Protein AF-E9CLD5-F1 (afdb_monomer_lite)

Foldseek 3Di:
DLVVVVVVPDDSVNVVCCCPDPVVVVVVVVVVVLCVLLVPDDPDWDDAPSPDIDDLVPFDVVDPVRSVVVSVVVNVVSNPPD

Sequence (82 aa):
IRSVFVKAGVSAADYDAALNSFVVKSLVVQQEKAAEDLQLRGVPAVFVNGKYMVKNDGLDTSSMDAYVKQFADVVKFLSQQK

Radius of gyration: 17.7 Å; chains: 1; bounding box: 42×23×42 Å

InterPro domains:
  IPR001853 DSBA-like thioredoxin domain [PF01323] (1-61)
  IPR036249 Thioredoxin-like superfamily [SSF52833] (2-76)
  IPR050824 Bacterial Thiol:disulfide Interchange Protein DsbA [PTHR35891] (1-81)

Secondary structure (DSSP, 8-state):
-HHHHHHTT--HHHHHHHHHSHHHHHHHHHHHHHHHHTT--SSS--EETTTEE--GGGS--S-HHHHHHHHHHHHHHHHT--

pLDDT: mean 96.97, std 2.72, range [76.62, 98.56]

Organism: NCBI:txid914128

Structure (mmCIF, N/CA/C/O backbone):
data_AF-E9CLD5-F1
#
_entry.id   AF-E9CLD5-F1
#
loop_
_atom_site.group_PDB
_atom_site.id
_atom_site.type_symbol
_atom_site.label_atom_id
_atom_site.label_alt_id
_atom_site.label_comp_id
_atom_site.label_asym_id
_atom_site.label_entity_id
_atom_site.label_seq_id
_atom_site.pdbx_PDB_ins_code
_atom_site.Cartn_x
_atom_site.Cartn_y
_atom_site.Cartn_z
_atom_site.occupancy
_atom_site.B_iso_or_equiv
_atom_site.auth_seq_id
_atom_site.auth_comp_id
_atom_site.auth_asym_id
_atom_site.auth_atom_id
_atom_site.pdbx_PDB_model_num
ATOM 1 N N . ILE A 1 1 ? -3.669 -8.537 15.784 1.00 93.31 1 ILE A N 1
ATOM 2 C CA . ILE A 1 1 ? -3.400 -7.226 15.143 1.00 93.31 1 ILE A CA 1
ATOM 3 C C . ILE A 1 1 ? -3.918 -6.036 15.967 1.00 93.31 1 ILE A C 1
ATOM 5 O O . ILE A 1 1 ? -3.144 -5.117 16.178 1.00 93.31 1 ILE A O 1
ATOM 9 N N . ARG A 1 2 ? -5.135 -6.072 16.539 1.00 96.94 2 ARG A N 1
ATOM 10 C CA . ARG A 1 2 ? -5.654 -5.051 17.482 1.00 96.94 2 ARG A CA 1
ATOM 11 C C . ARG A 1 2 ? -4.646 -4.576 18.540 1.00 96.94 2 ARG A C 1
ATOM 13 O O . ARG A 1 2 ? -4.464 -3.383 18.734 1.00 96.94 2 ARG A O 1
ATOM 20 N N . SER A 1 3 ? -3.945 -5.506 19.191 1.00 97.88 3 SER A N 1
ATOM 21 C CA . SER A 1 3 ? -2.923 -5.192 20.201 1.00 97.88 3 SER A CA 1
ATOM 22 C C . SER A 1 3 ? -1.738 -4.381 19.664 1.00 97.88 3 SER A C 1
ATOM 24 O O . SER A 1 3 ? -1.140 -3.627 20.423 1.00 97.88 3 SER A O 1
ATOM 26 N N . VAL A 1 4 ? -1.403 -4.506 18.377 1.00 98.38 4 VAL A N 1
ATOM 27 C CA . VAL A 1 4 ? -0.353 -3.708 17.722 1.00 98.38 4 VAL A CA 1
ATOM 28 C C . VAL A 1 4 ? -0.798 -2.250 17.612 1.00 98.38 4 VAL A C 1
ATOM 30 O O . VAL A 1 4 ? -0.038 -1.362 17.975 1.00 98.38 4 VAL A O 1
ATOM 33 N N . PHE A 1 5 ? -2.049 -2.009 17.210 1.00 98.31 5 PHE A N 1
ATOM 34 C CA . PHE A 1 5 ? -2.629 -0.663 17.131 1.00 98.31 5 PHE A CA 1
ATOM 35 C C . PHE A 1 5 ? -2.733 -0.002 18.509 1.00 98.31 5 PHE A C 1
ATOM 37 O O . PHE A 1 5 ? -2.373 1.162 18.657 1.00 98.31 5 PHE A O 1
ATOM 44 N N . VAL A 1 6 ? -3.137 -0.762 19.533 1.00 98.31 6 VAL A N 1
ATOM 45 C CA . VAL A 1 6 ? -3.189 -0.255 20.914 1.00 98.31 6 VAL A CA 1
ATOM 46 C C . VAL A 1 6 ? -1.801 0.106 21.436 1.00 98.31 6 VAL A C 1
ATOM 48 O O . VAL A 1 6 ? -1.619 1.177 22.007 1.00 98.31 6 VAL A O 1
ATOM 51 N N . LYS A 1 7 ? -0.793 -0.738 21.185 1.00 98.44 7 LYS A N 1
ATOM 52 C CA . LYS A 1 7 ? 0.605 -0.419 21.521 1.00 98.44 7 LYS A CA 1
ATOM 53 C C . LYS A 1 7 ? 1.129 0.813 20.776 1.00 98.44 7 LYS A C 1
ATOM 55 O O . LYS A 1 7 ? 2.007 1.488 21.297 1.00 98.44 7 LYS A O 1
ATOM 60 N N . ALA A 1 8 ? 0.593 1.105 19.592 1.00 98.06 8 ALA A N 1
ATOM 61 C CA . ALA A 1 8 ? 0.917 2.291 18.803 1.00 98.06 8 ALA A CA 1
ATOM 62 C C . ALA A 1 8 ? 0.108 3.547 19.199 1.00 98.06 8 ALA A C 1
ATOM 64 O O . ALA A 1 8 ? 0.288 4.593 18.582 1.00 98.06 8 ALA A O 1
ATOM 65 N N . GLY A 1 9 ? -0.764 3.467 20.215 1.00 98.06 9 GLY A N 1
ATOM 66 C CA . GLY A 1 9 ? -1.490 4.615 20.774 1.00 98.06 9 GLY A CA 1
ATOM 67 C C . GLY A 1 9 ? -2.951 4.767 20.336 1.00 98.06 9 GLY A C 1
ATOM 68 O O . GLY A 1 9 ? -3.609 5.707 20.772 1.00 98.06 9 GLY A O 1
ATOM 69 N N . VAL A 1 10 ? -3.495 3.859 19.518 1.00 98.31 10 VAL A N 1
ATOM 70 C CA . VAL A 1 10 ? -4.929 3.864 19.167 1.00 98.31 10 VAL A CA 1
ATOM 71 C C . VAL A 1 10 ? -5.739 3.271 20.318 1.00 98.31 10 VAL A C 1
ATOM 73 O O . VAL A 1 10 ? -5.405 2.197 20.821 1.00 98.31 10 VAL A O 1
ATOM 76 N N . SER A 1 11 ? -6.824 3.924 20.740 1.00 98.50 11 SER A N 1
ATOM 77 C CA . SER A 1 11 ? -7.650 3.355 21.803 1.00 98.50 11 SER A CA 1
ATOM 78 C C . SER A 1 11 ? -8.310 2.046 21.349 1.00 98.50 11 SER A C 1
ATOM 80 O O . SER A 1 11 ? -8.635 1.837 20.178 1.00 98.50 11 SER A O 1
ATOM 82 N N . ALA A 1 12 ? -8.520 1.142 22.303 1.00 98.31 12 ALA A N 1
ATOM 83 C CA . ALA A 1 12 ? -9.236 -0.110 22.083 1.00 98.31 12 ALA A CA 1
ATOM 84 C C . ALA A 1 12 ? -10.619 0.116 21.436 1.00 98.31 12 ALA A C 1
ATOM 86 O O . ALA A 1 12 ? -10.980 -0.595 20.501 1.00 98.31 12 ALA A O 1
ATOM 87 N N . ALA A 1 13 ? -11.354 1.123 21.917 1.00 98.44 13 ALA A N 1
ATOM 88 C CA . ALA A 1 13 ? -12.685 1.464 21.432 1.00 98.44 13 ALA A CA 1
ATOM 89 C C . ALA A 1 13 ? -12.656 2.028 20.004 1.00 98.44 13 ALA A C 1
ATOM 91 O O . ALA A 1 13 ? -13.460 1.606 19.176 1.00 98.44 13 ALA A O 1
ATOM 92 N N . ASP A 1 14 ? -11.705 2.913 19.690 1.00 98.38 14 ASP A N 1
ATOM 93 C CA . ASP A 1 14 ? -11.587 3.496 18.347 1.00 98.38 14 ASP A CA 1
ATOM 94 C C . ASP A 1 14 ? -11.211 2.441 17.311 1.00 98.38 14 ASP A C 1
ATOM 96 O O . ASP A 1 14 ? -11.760 2.430 16.210 1.00 98.38 14 ASP A O 1
ATOM 100 N N . TYR A 1 15 ? -10.315 1.515 17.669 1.00 98.50 15 TYR A N 1
ATOM 101 C CA . TYR A 1 15 ? -9.975 0.393 16.800 1.00 98.50 15 TYR A CA 1
ATOM 102 C C . TYR A 1 15 ? -11.210 -0.463 16.491 1.00 98.50 15 TYR A C 1
ATOM 104 O O . TYR A 1 15 ? -11.474 -0.764 15.326 1.00 98.50 15 TYR A O 1
ATOM 112 N N . ASP A 1 16 ? -11.978 -0.837 17.520 1.00 98.31 16 ASP A N 1
ATOM 113 C CA . ASP A 1 16 ? -13.160 -1.687 17.355 1.00 98.31 16 ASP A CA 1
ATOM 114 C C . ASP A 1 16 ? -14.265 -0.970 16.563 1.00 98.31 16 ASP A C 1
ATOM 116 O O . ASP A 1 16 ? -14.906 -1.578 15.701 1.00 98.31 16 ASP A O 1
ATOM 120 N N . ALA A 1 17 ? -14.461 0.331 16.795 1.00 98.44 17 ALA A N 1
ATOM 121 C CA . ALA A 1 17 ? -15.404 1.149 16.039 1.00 98.44 17 ALA A CA 1
ATOM 122 C C . ALA A 1 17 ? -1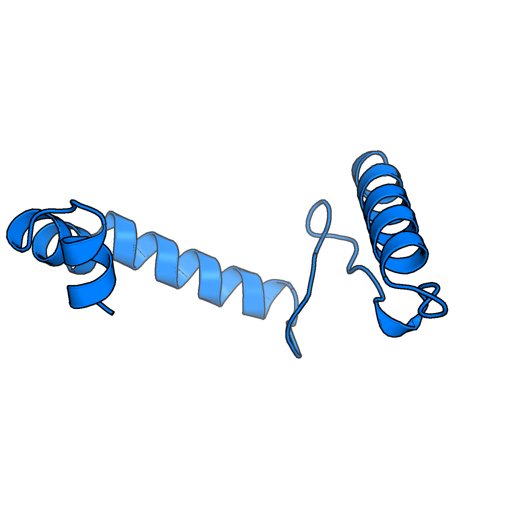4.992 1.269 14.562 1.00 98.44 17 ALA A C 1
ATOM 124 O O . ALA A 1 17 ? -15.813 1.043 13.670 1.00 98.44 17 ALA A O 1
ATOM 125 N N . ALA A 1 18 ? -13.716 1.564 14.288 1.00 98.12 18 ALA A N 1
ATOM 126 C CA . ALA A 1 18 ? -13.196 1.682 12.931 1.00 98.12 18 ALA A CA 1
ATOM 127 C C . ALA A 1 18 ? -13.287 0.351 12.175 1.00 98.12 18 ALA A C 1
ATOM 129 O O . ALA A 1 18 ? -13.816 0.329 11.064 1.00 98.12 18 ALA A O 1
ATOM 130 N N . LEU A 1 19 ? -12.860 -0.761 12.784 1.00 97.69 19 LEU A N 1
ATOM 131 C CA . LEU A 1 19 ? -12.907 -2.098 12.180 1.00 97.69 19 LEU A CA 1
ATOM 132 C C . LEU A 1 19 ? -14.326 -2.489 11.737 1.00 97.69 19 LEU A C 1
ATOM 134 O O . LEU A 1 19 ? -14.506 -3.107 10.690 1.00 97.69 19 LEU A O 1
ATOM 138 N N . ASN A 1 20 ? -15.337 -2.103 12.517 1.00 97.31 20 ASN A N 1
ATOM 139 C CA . ASN A 1 20 ? -16.736 -2.412 12.227 1.00 97.31 20 ASN A CA 1
ATOM 140 C C . ASN A 1 20 ? -17.435 -1.375 11.334 1.00 97.31 20 ASN A C 1
ATOM 142 O O . ASN A 1 20 ? -18.560 -1.626 10.878 1.00 97.31 20 ASN A O 1
ATOM 146 N N . SER A 1 21 ? -16.783 -0.240 11.067 1.00 98.44 21 SER A N 1
ATOM 147 C CA . SER A 1 21 ? -17.347 0.869 10.301 1.00 98.44 21 SER A CA 1
ATOM 148 C C . SER A 1 21 ? -17.618 0.500 8.841 1.00 98.44 21 SER A C 1
ATOM 150 O O . SER A 1 21 ? -16.926 -0.314 8.224 1.00 98.44 21 SER A O 1
ATOM 152 N N . PHE A 1 22 ? -18.618 1.160 8.254 1.00 98.25 22 PHE A N 1
ATOM 153 C CA . PHE A 1 22 ? -18.909 1.049 6.825 1.00 98.25 22 PHE A CA 1
ATOM 154 C C . PHE A 1 22 ? -17.723 1.491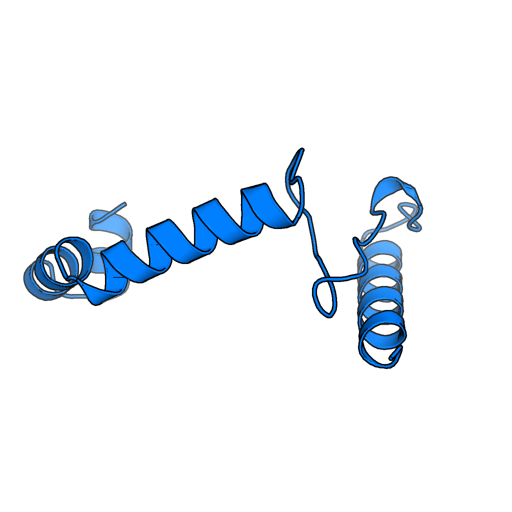 5.952 1.00 98.25 22 PHE A C 1
ATOM 156 O O . PHE A 1 22 ? -17.467 0.893 4.908 1.00 98.25 22 PHE A O 1
ATOM 163 N N . VAL A 1 23 ? -16.971 2.504 6.395 1.00 98.06 23 VAL A N 1
ATOM 164 C CA . VAL A 1 23 ? -15.819 3.044 5.660 1.00 98.06 23 VAL A CA 1
ATOM 165 C C . VAL A 1 23 ? -14.715 1.996 5.534 1.00 98.06 23 VAL A C 1
ATOM 167 O O . VAL A 1 23 ? -14.275 1.717 4.422 1.00 98.06 23 VAL A O 1
ATOM 170 N N . VAL A 1 24 ? -14.311 1.354 6.636 1.00 98.12 24 VAL A N 1
ATOM 171 C CA . VAL A 1 24 ? -13.269 0.311 6.594 1.00 98.12 24 VAL A CA 1
ATOM 172 C C . VAL A 1 24 ? -13.729 -0.895 5.779 1.00 98.12 24 VAL A C 1
ATOM 174 O O . VAL A 1 24 ? -12.965 -1.387 4.953 1.00 98.12 24 VAL A O 1
ATOM 177 N N . LYS A 1 25 ? -14.991 -1.323 5.917 1.00 98.19 25 LYS A N 1
ATOM 178 C CA . LYS A 1 25 ? -15.561 -2.395 5.079 1.00 98.19 25 LYS A CA 1
ATOM 179 C C . LYS A 1 25 ? -15.514 -2.048 3.588 1.00 98.19 25 LYS A C 1
ATOM 181 O O . LYS A 1 25 ? -15.121 -2.881 2.779 1.00 98.19 25 LYS A O 1
ATOM 186 N N . SER A 1 26 ? -15.844 -0.808 3.230 1.00 98.44 26 SER A N 1
ATOM 187 C CA . SER A 1 26 ? -15.774 -0.333 1.842 1.00 98.44 26 SER A CA 1
ATOM 188 C C . SER A 1 26 ? -14.338 -0.317 1.309 1.00 98.44 26 SER A C 1
ATOM 190 O O . SER A 1 26 ? -14.116 -0.663 0.152 1.00 98.44 26 SER A O 1
ATOM 192 N N . LEU A 1 27 ? -13.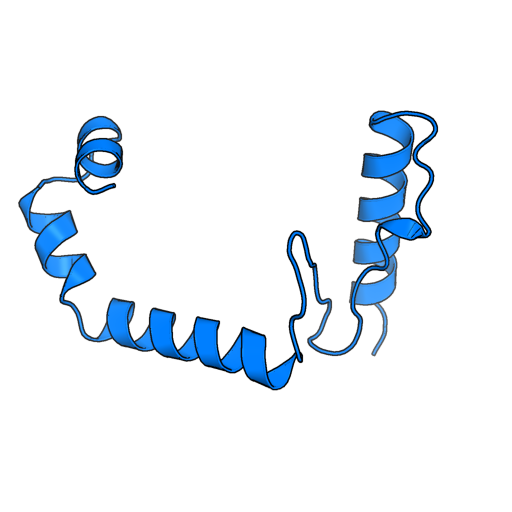354 0.037 2.142 1.00 98.56 27 LEU A N 1
ATOM 193 C CA . LEU A 1 27 ? -11.935 -0.011 1.771 1.00 98.56 27 LEU A CA 1
ATOM 194 C C . LEU A 1 27 ? -11.426 -1.445 1.576 1.00 98.56 27 LEU A C 1
ATOM 196 O O . LEU A 1 27 ? -10.577 -1.667 0.718 1.00 98.56 27 LEU A O 1
ATOM 200 N N . VAL A 1 28 ? -11.923 -2.425 2.338 1.00 98.44 28 VAL A N 1
ATOM 201 C CA . VAL A 1 28 ? -11.597 -3.848 2.114 1.00 98.44 28 VAL A CA 1
ATOM 202 C C . VAL A 1 28 ? -12.095 -4.294 0.740 1.00 98.44 28 VAL A C 1
ATOM 204 O O . VAL A 1 28 ? -11.300 -4.784 -0.055 1.00 98.44 28 VAL A O 1
ATOM 207 N N . VAL A 1 29 ? -13.360 -4.009 0.413 1.00 98.56 29 VAL A N 1
ATOM 208 C CA . VAL A 1 29 ? -13.937 -4.340 -0.902 1.00 98.56 29 VAL A CA 1
ATOM 209 C C . VAL A 1 29 ? -13.166 -3.666 -2.044 1.00 98.56 29 VAL A C 1
ATOM 211 O O . VAL A 1 29 ? -12.902 -4.295 -3.064 1.00 98.56 29 VAL A O 1
ATOM 214 N N . GLN A 1 30 ? -12.760 -2.401 -1.884 1.00 98.31 30 GLN A N 1
ATOM 215 C CA . GLN A 1 30 ? -11.944 -1.707 -2.890 1.00 98.31 30 GLN A CA 1
ATOM 216 C C . GLN A 1 30 ? -10.575 -2.368 -3.096 1.00 98.31 30 GLN A C 1
ATOM 218 O O . GLN A 1 30 ? -10.116 -2.461 -4.231 1.00 98.31 30 GLN A O 1
ATOM 223 N N . GLN A 1 31 ? -9.928 -2.840 -2.026 1.00 98.31 31 GLN A N 1
ATOM 224 C CA . GLN A 1 31 ? -8.639 -3.533 -2.119 1.00 98.31 31 GLN A CA 1
ATOM 225 C C . GLN A 1 31 ? -8.770 -4.899 -2.805 1.00 98.31 31 GLN A C 1
ATOM 227 O O . GLN A 1 31 ? -7.965 -5.213 -3.680 1.00 98.31 31 GLN A O 1
ATOM 232 N N . GLU A 1 32 ? -9.793 -5.684 -2.453 1.00 98.38 32 GLU A N 1
ATOM 233 C CA . GLU A 1 32 ? -10.085 -6.975 -3.094 1.00 98.38 3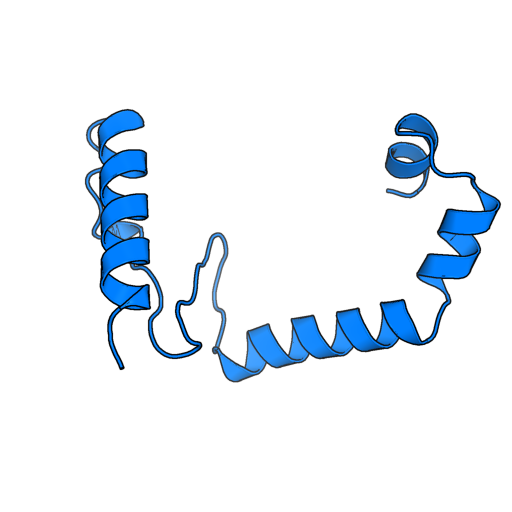2 GLU A CA 1
ATOM 234 C C . GLU A 1 32 ? -10.383 -6.794 -4.584 1.00 98.38 32 GLU A C 1
ATOM 236 O O . GLU A 1 32 ? -9.771 -7.453 -5.426 1.00 98.38 32 GLU A O 1
ATOM 241 N N . LYS A 1 33 ? -11.240 -5.822 -4.919 1.00 98.25 33 LYS A N 1
ATOM 242 C CA . LYS A 1 33 ? -11.564 -5.479 -6.305 1.00 98.25 33 LYS A CA 1
ATOM 243 C C . LYS A 1 33 ? -10.336 -5.020 -7.090 1.00 98.25 33 LYS A C 1
ATOM 245 O O . LYS A 1 33 ? -10.157 -5.439 -8.225 1.00 98.25 33 LYS A O 1
ATOM 250 N N . ALA A 1 34 ? -9.470 -4.195 -6.501 1.00 97.75 34 ALA A N 1
ATOM 251 C CA . ALA A 1 34 ? -8.240 -3.770 -7.164 1.00 97.75 34 ALA A CA 1
ATOM 252 C C . ALA A 1 34 ? -7.302 -4.956 -7.451 1.00 97.75 34 ALA A C 1
ATOM 254 O O . ALA A 1 34 ? -6.698 -5.005 -8.520 1.00 97.75 34 ALA A O 1
ATOM 255 N N . ALA A 1 35 ? -7.192 -5.921 -6.531 1.00 97.75 35 ALA A N 1
ATOM 256 C CA . ALA A 1 35 ? -6.394 -7.127 -6.747 1.00 97.75 35 ALA A CA 1
ATOM 257 C C . ALA A 1 35 ? -6.958 -8.003 -7.880 1.00 97.75 35 ALA A C 1
ATOM 259 O O . ALA A 1 35 ? -6.182 -8.521 -8.685 1.00 97.75 35 ALA A O 1
ATOM 260 N N . GLU A 1 36 ? -8.284 -8.134 -7.970 1.00 97.88 36 GLU A N 1
ATOM 261 C CA . GLU A 1 36 ? -8.965 -8.844 -9.059 1.00 97.88 36 GLU A CA 1
ATOM 262 C C . GLU A 1 36 ? -8.801 -8.122 -10.406 1.00 97.88 36 GLU A C 1
ATOM 264 O O . GLU A 1 36 ? -8.313 -8.720 -11.367 1.00 97.88 36 GLU A O 1
ATOM 269 N N . ASP A 1 37 ? -9.134 -6.828 -10.460 1.00 97.88 37 ASP A N 1
ATOM 270 C CA . ASP A 1 37 ? -9.088 -6.002 -11.674 1.00 97.88 37 ASP A CA 1
ATOM 271 C C . ASP A 1 37 ? -7.657 -5.945 -12.260 1.00 97.88 37 ASP A C 1
ATOM 273 O O . ASP A 1 37 ? -7.475 -5.942 -13.479 1.00 97.88 37 ASP A O 1
ATOM 277 N N . LEU A 1 38 ? -6.628 -5.953 -11.402 1.00 97.19 38 LEU A N 1
ATOM 278 C CA . LEU A 1 38 ? -5.210 -5.964 -11.793 1.00 97.19 38 LEU A CA 1
ATOM 279 C C . LEU A 1 38 ? -4.628 -7.375 -11.971 1.00 97.19 38 LEU A C 1
ATOM 281 O O . LEU A 1 38 ? -3.436 -7.515 -12.258 1.00 97.19 38 LEU A O 1
ATOM 285 N N . GLN A 1 39 ? -5.448 -8.417 -11.803 1.00 96.25 39 GLN A N 1
ATOM 286 C CA . GLN A 1 39 ? -5.057 -9.825 -11.903 1.00 96.25 39 GLN A CA 1
ATOM 287 C C . GLN A 1 39 ? -3.822 -10.158 -11.052 1.00 96.25 39 GLN A C 1
ATOM 289 O O . GLN A 1 39 ? -2.893 -10.835 -11.510 1.00 96.25 39 GLN A O 1
ATOM 294 N N . LEU A 1 40 ? -3.785 -9.654 -9.817 1.00 96.19 40 LEU A N 1
ATOM 295 C CA . LEU A 1 40 ? -2.668 -9.833 -8.896 1.00 96.19 40 LEU A CA 1
ATOM 296 C C . LEU A 1 40 ? -2.412 -11.326 -8.639 1.00 96.19 40 LEU A C 1
ATOM 298 O O . LEU A 1 40 ? -3.280 -12.041 -8.147 1.00 96.19 40 LEU A O 1
ATOM 302 N N . ARG A 1 41 ? -1.1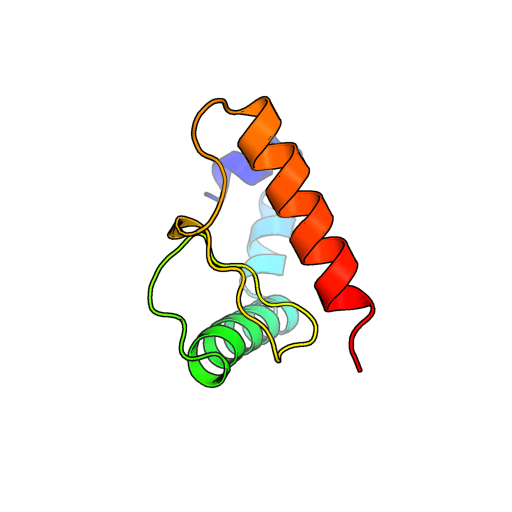92 -11.794 -8.936 1.00 93.50 41 ARG A N 1
ATOM 303 C CA . ARG A 1 41 ? -0.800 -13.209 -8.759 1.00 93.50 41 ARG A CA 1
ATOM 304 C C . ARG A 1 41 ? 0.139 -13.466 -7.584 1.00 93.50 41 ARG A C 1
ATOM 306 O O . ARG A 1 41 ? 0.312 -14.612 -7.188 1.00 93.50 41 ARG A O 1
ATOM 313 N N . GLY A 1 42 ? 0.775 -12.428 -7.050 1.00 94.12 42 GLY A N 1
ATOM 314 C CA . GLY A 1 42 ? 1.765 -12.559 -5.986 1.00 94.12 42 GLY A CA 1
ATOM 315 C C . GLY A 1 42 ? 2.271 -11.206 -5.507 1.00 94.12 42 GLY A C 1
ATOM 316 O O . GLY A 1 42 ? 2.150 -10.209 -6.215 1.00 94.12 42 GLY A O 1
ATOM 317 N N . VAL A 1 43 ? 2.826 -11.181 -4.296 1.00 95.75 43 VAL A N 1
ATOM 318 C CA . VAL A 1 43 ? 3.353 -9.976 -3.640 1.00 95.75 43 VAL A CA 1
ATOM 319 C C . VAL A 1 43 ? 4.849 -10.141 -3.330 1.00 95.75 43 VAL A C 1
ATOM 321 O O . VAL A 1 43 ? 5.279 -11.270 -3.086 1.00 95.75 43 VAL A O 1
ATOM 324 N N . PRO A 1 44 ? 5.646 -9.052 -3.308 1.00 93.62 44 PRO A N 1
ATOM 325 C CA . PRO A 1 44 ? 5.256 -7.657 -3.548 1.00 93.62 44 PRO A CA 1
ATOM 326 C C . PRO A 1 44 ? 4.988 -7.352 -5.032 1.00 93.62 44 PRO A C 1
ATOM 328 O O . PRO A 1 44 ? 5.723 -7.795 -5.912 1.00 93.62 44 PRO A O 1
ATOM 331 N N . ALA A 1 45 ? 3.957 -6.545 -5.298 1.00 96.50 45 ALA A N 1
ATOM 332 C CA . ALA A 1 45 ? 3.619 -6.042 -6.628 1.00 96.50 45 ALA A CA 1
ATOM 333 C C . ALA A 1 45 ? 3.282 -4.551 -6.554 1.00 96.50 45 ALA A C 1
ATOM 335 O O . ALA A 1 45 ? 2.607 -4.108 -5.624 1.00 96.50 45 ALA A O 1
ATOM 336 N N . VAL A 1 46 ? 3.746 -3.786 -7.542 1.00 97.12 46 VAL A N 1
ATOM 337 C CA . VAL A 1 46 ? 3.439 -2.360 -7.671 1.00 97.12 46 VAL A CA 1
ATOM 338 C C . VAL A 1 46 ? 2.900 -2.093 -9.062 1.00 97.12 46 VAL A C 1
ATOM 340 O O . VAL A 1 46 ? 3.534 -2.433 -10.064 1.00 97.12 46 VAL A O 1
ATOM 343 N N . PHE A 1 47 ? 1.725 -1.471 -9.094 1.00 97.19 47 PHE A N 1
ATOM 344 C CA . PHE A 1 47 ? 1.064 -1.032 -10.310 1.00 97.19 47 PHE A CA 1
ATOM 345 C C . PHE A 1 47 ? 1.106 0.491 -10.391 1.00 97.19 47 PHE A C 1
ATOM 347 O O . PHE A 1 47 ? 0.794 1.179 -9.420 1.00 97.19 47 PHE A O 1
ATOM 354 N N . VAL A 1 48 ? 1.472 1.019 -11.554 1.00 97.75 48 VAL A N 1
ATOM 355 C CA . VAL A 1 48 ? 1.540 2.455 -11.826 1.00 97.75 48 VAL A CA 1
ATOM 356 C C . VAL A 1 48 ? 0.430 2.825 -12.804 1.00 97.75 48 VAL A C 1
ATOM 358 O O . VAL A 1 48 ? 0.263 2.180 -13.845 1.00 97.75 48 VAL A O 1
ATOM 361 N N . ASN A 1 49 ? -0.361 3.838 -12.438 1.00 96.06 49 ASN A N 1
ATOM 362 C CA . ASN A 1 49 ? -1.523 4.330 -13.191 1.00 96.06 49 ASN A CA 1
ATOM 363 C C . ASN A 1 49 ? -2.565 3.244 -13.542 1.00 96.06 49 ASN A C 1
ATOM 365 O O . ASN A 1 49 ? -3.303 3.396 -14.510 1.00 96.06 49 ASN A O 1
ATOM 369 N N . GLY A 1 50 ? -2.604 2.129 -12.799 1.00 95.31 50 GLY A N 1
ATOM 370 C CA . GLY A 1 50 ? -3.477 0.981 -13.091 1.00 95.31 50 GLY A CA 1
ATOM 371 C C . GLY A 1 50 ? -3.189 0.280 -14.427 1.00 95.31 50 GLY A C 1
ATOM 372 O O . GLY A 1 50 ? -3.995 -0.527 -14.874 1.00 95.31 50 GLY A O 1
ATOM 373 N N . LYS A 1 51 ? -2.061 0.597 -15.078 1.00 95.31 51 LYS A N 1
ATOM 374 C CA . LYS A 1 51 ? -1.715 0.132 -16.433 1.00 95.31 51 LYS A CA 1
ATOM 375 C C . LYS A 1 51 ? -0.449 -0.713 -16.463 1.00 95.31 51 LYS A C 1
ATOM 377 O O . LYS A 1 51 ? -0.373 -1.687 -17.204 1.00 95.31 51 LYS A O 1
ATOM 382 N N . TYR A 1 52 ? 0.551 -0.329 -15.675 1.00 97.19 52 TYR A N 1
ATOM 383 C CA . TYR A 1 52 ? 1.876 -0.939 -15.717 1.00 97.19 52 TYR A CA 1
ATOM 384 C C . TYR A 1 52 ? 2.167 -1.657 -14.410 1.00 97.19 52 TYR A C 1
ATOM 386 O O . TYR A 1 52 ? 2.069 -1.045 -13.353 1.00 97.19 52 TYR A O 1
ATOM 394 N N . MET A 1 53 ? 2.576 -2.922 -14.476 1.00 97.00 53 MET A N 1
ATOM 395 C CA . MET A 1 53 ? 3.113 -3.649 -13.325 1.00 97.00 53 MET A CA 1
ATOM 396 C C . MET A 1 53 ? 4.642 -3.632 -13.382 1.00 97.00 53 MET A C 1
ATOM 398 O O . MET A 1 53 ? 5.221 -4.004 -14.404 1.00 97.00 53 MET A O 1
ATOM 402 N N . VAL A 1 54 ? 5.297 -3.237 -12.290 1.00 97.00 54 VAL A N 1
ATOM 403 C CA . VAL A 1 54 ? 6.763 -3.298 -12.188 1.00 97.00 54 VAL A CA 1
ATOM 404 C C . VAL A 1 54 ? 7.219 -4.763 -12.189 1.00 97.00 54 VAL A C 1
ATOM 406 O O . VAL A 1 54 ? 6.724 -5.581 -11.413 1.00 97.00 54 VAL A O 1
ATOM 409 N N . LYS A 1 55 ? 8.166 -5.100 -13.070 1.00 95.62 55 LYS A N 1
ATOM 410 C CA . LYS A 1 55 ? 8.776 -6.433 -13.183 1.00 95.62 55 LYS A CA 1
ATOM 411 C C . LYS A 1 55 ? 10.027 -6.515 -12.310 1.00 95.62 55 LYS A C 1
ATOM 413 O O . LYS A 1 55 ? 11.119 -6.191 -12.763 1.00 95.62 55 LYS A O 1
ATOM 418 N N . ASN A 1 56 ? 9.849 -6.911 -11.048 1.00 92.44 56 ASN A N 1
ATOM 419 C CA . ASN A 1 56 ? 10.935 -6.953 -10.058 1.00 92.44 56 ASN A CA 1
ATOM 420 C C . ASN A 1 56 ? 12.068 -7.924 -10.435 1.00 92.44 56 ASN A C 1
ATOM 422 O O . ASN A 1 56 ? 13.217 -7.679 -10.089 1.00 92.44 56 ASN A O 1
ATOM 426 N N . ASP A 1 57 ? 11.754 -9.001 -11.156 1.00 92.00 57 ASP A N 1
ATOM 427 C CA . ASP A 1 57 ? 12.701 -10.009 -11.648 1.00 92.00 57 ASP A CA 1
ATOM 428 C C . ASP A 1 57 ? 13.594 -9.515 -12.798 1.00 92.00 57 ASP A C 1
ATOM 430 O O . ASP A 1 57 ? 14.598 -10.150 -13.111 1.00 92.00 57 ASP A O 1
ATOM 434 N N . GLY A 1 58 ? 13.250 -8.381 -13.413 1.00 94.12 58 GLY A N 1
ATOM 435 C CA . GLY A 1 58 ? 14.067 -7.709 -14.424 1.00 94.12 58 GLY A CA 1
ATOM 436 C C . GLY A 1 58 ? 14.961 -6.595 -13.875 1.00 94.12 58 GLY A C 1
ATOM 437 O O . GLY A 1 58 ? 15.597 -5.901 -14.669 1.00 94.12 58 GLY A O 1
ATOM 438 N N . LEU A 1 59 ? 14.974 -6.376 -12.555 1.00 96.56 59 LEU A N 1
ATOM 439 C CA . LEU A 1 59 ? 15.781 -5.336 -11.920 1.00 96.56 59 LEU A CA 1
ATOM 440 C C . LEU A 1 59 ? 17.174 -5.850 -11.538 1.00 96.56 59 LEU A C 1
ATOM 442 O O . LEU A 1 59 ? 17.407 -7.044 -11.380 1.00 96.56 59 LEU A O 1
ATOM 446 N N . ASP A 1 60 ? 18.105 -4.921 -11.374 1.00 96.69 60 ASP A N 1
ATOM 447 C CA . ASP A 1 60 ? 19.462 -5.154 -10.920 1.00 96.69 60 ASP A CA 1
ATOM 448 C C . ASP A 1 60 ? 19.441 -5.577 -9.450 1.00 96.69 60 ASP A C 1
ATOM 450 O O . ASP A 1 60 ? 19.222 -4.773 -8.544 1.00 96.69 60 ASP A O 1
ATOM 454 N N . THR A 1 61 ? 19.671 -6.867 -9.222 1.00 95.12 61 THR A N 1
ATOM 455 C CA . THR A 1 61 ? 19.756 -7.468 -7.890 1.00 95.12 61 THR A CA 1
ATOM 456 C C . THR A 1 61 ? 21.199 -7.678 -7.431 1.00 95.12 61 THR A C 1
ATOM 458 O O . THR A 1 61 ? 21.435 -8.468 -6.517 1.00 95.12 61 THR A O 1
ATOM 461 N N . SER A 1 62 ? 22.184 -7.021 -8.056 1.00 96.69 62 SER A N 1
ATOM 462 C CA . SER A 1 62 ? 23.598 -7.120 -7.656 1.00 96.69 62 SER A CA 1
ATOM 463 C C . SER A 1 62 ? 23.855 -6.557 -6.256 1.00 96.69 62 SER A C 1
ATOM 465 O O . SER A 1 62 ? 24.752 -7.014 -5.548 1.00 96.69 62 SER A O 1
ATOM 467 N N . SER A 1 63 ? 23.048 -5.580 -5.838 1.00 97.62 63 SER A N 1
ATOM 468 C CA . SER A 1 63 ? 23.036 -5.020 -4.490 1.00 97.62 63 SER A CA 1
ATOM 469 C C . SER A 1 63 ? 21.661 -4.444 -4.158 1.00 97.62 63 SER A C 1
ATOM 471 O O . SER A 1 63 ? 20.865 -4.140 -5.048 1.00 97.62 63 SER A O 1
ATOM 473 N N . MET A 1 64 ? 21.391 -4.252 -2.865 1.00 96.62 64 MET A N 1
ATOM 474 C CA . MET A 1 64 ? 20.149 -3.615 -2.425 1.00 96.62 64 MET A CA 1
ATOM 475 C C . MET A 1 64 ? 20.047 -2.165 -2.922 1.00 96.62 64 MET A C 1
ATOM 477 O O . MET A 1 64 ? 18.980 -1.744 -3.358 1.00 96.62 64 MET A O 1
ATOM 481 N N . ASP A 1 65 ? 21.156 -1.420 -2.917 1.00 98.06 65 ASP A N 1
ATOM 482 C CA . ASP A 1 65 ? 21.182 -0.024 -3.368 1.00 98.06 65 ASP A CA 1
ATOM 483 C C . ASP A 1 65 ? 20.872 0.096 -4.865 1.00 98.06 65 ASP A C 1
ATOM 485 O O . ASP A 1 65 ? 20.088 0.959 -5.270 1.00 98.06 65 ASP A O 1
ATOM 489 N N . ALA A 1 66 ? 21.434 -0.800 -5.687 1.00 97.81 66 ALA A N 1
ATOM 490 C CA . ALA A 1 66 ? 21.145 -0.854 -7.119 1.00 97.81 66 ALA A CA 1
ATOM 491 C C . ALA A 1 66 ? 19.666 -1.177 -7.380 1.00 97.81 66 ALA A C 1
ATOM 493 O O . ALA A 1 66 ? 19.007 -0.458 -8.139 1.00 97.81 66 ALA A O 1
ATOM 494 N N . TYR A 1 67 ? 19.127 -2.180 -6.680 1.00 97.62 67 TYR A N 1
ATOM 495 C CA . TYR A 1 67 ? 17.720 -2.562 -6.774 1.00 97.62 67 TYR A CA 1
ATOM 496 C C . TYR A 1 67 ? 16.793 -1.397 -6.418 1.00 97.62 67 TYR A C 1
ATOM 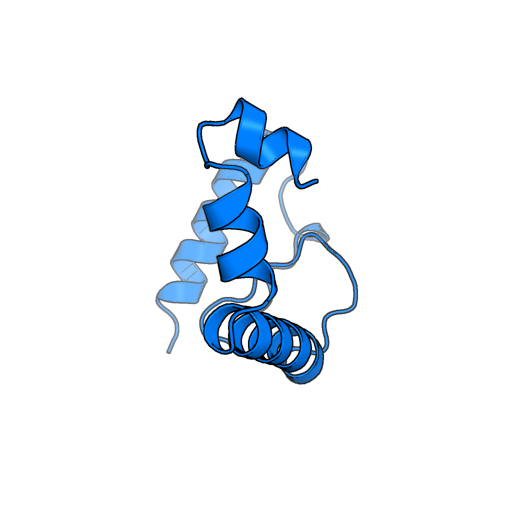498 O O . TYR A 1 67 ? 15.913 -1.039 -7.201 1.00 97.62 67 TYR A O 1
ATOM 506 N N . VAL A 1 68 ? 17.004 -0.765 -5.257 1.00 97.56 68 VAL A N 1
ATOM 507 C CA . VAL A 1 68 ? 16.165 0.344 -4.775 1.00 97.56 68 VAL A CA 1
ATOM 508 C C . VAL A 1 68 ? 16.210 1.517 -5.748 1.00 97.56 68 VAL A C 1
ATOM 510 O O . VAL A 1 68 ? 15.162 2.077 -6.085 1.00 97.56 68 VAL A O 1
ATOM 513 N N . LYS A 1 69 ? 17.405 1.870 -6.238 1.00 98.00 69 LYS A N 1
ATOM 514 C CA . LYS A 1 69 ? 17.567 2.953 -7.208 1.00 98.00 69 LYS A CA 1
ATOM 515 C C . LYS A 1 69 ? 16.806 2.656 -8.500 1.00 98.00 69 LYS A C 1
ATOM 517 O O . LYS A 1 69 ? 16.024 3.492 -8.951 1.00 98.00 69 LYS A O 1
ATOM 522 N N . GLN A 1 70 ? 17.011 1.480 -9.089 1.00 98.06 70 GLN A N 1
ATOM 523 C CA . GLN A 1 70 ? 16.387 1.148 -10.367 1.00 98.06 70 GLN A CA 1
ATOM 524 C C . GLN A 1 70 ? 14.870 0.983 -10.238 1.00 98.06 70 GLN A C 1
ATOM 526 O O . GLN A 1 70 ? 14.131 1.442 -11.107 1.00 98.06 70 GLN A O 1
ATOM 531 N N . PHE A 1 71 ? 14.392 0.398 -9.138 1.00 98.25 71 PHE A N 1
ATOM 532 C CA . PHE A 1 71 ? 12.968 0.310 -8.834 1.00 98.25 71 PHE A CA 1
ATOM 533 C C . PHE A 1 71 ? 12.320 1.702 -8.816 1.00 98.25 71 PHE A C 1
ATOM 535 O O . PHE A 1 71 ? 11.316 1.932 -9.494 1.00 98.25 71 PHE A O 1
ATOM 542 N N . ALA A 1 72 ? 12.916 2.653 -8.086 1.00 98.12 72 ALA A N 1
ATOM 543 C CA . ALA A 1 72 ? 12.418 4.024 -8.007 1.00 98.12 72 ALA A CA 1
ATOM 544 C C . ALA A 1 72 ? 12.439 4.732 -9.373 1.00 98.12 72 ALA A C 1
ATOM 546 O O . ALA A 1 72 ? 11.467 5.403 -9.730 1.00 98.12 72 ALA A O 1
ATOM 547 N N . ASP A 1 73 ? 13.506 4.547 -10.156 1.00 98.19 73 ASP A N 1
ATOM 548 C CA . ASP A 1 73 ? 13.627 5.108 -11.505 1.00 98.19 73 ASP A CA 1
ATOM 549 C C . ASP A 1 73 ? 12.536 4.563 -12.446 1.00 98.19 73 ASP A C 1
ATOM 551 O O . ASP A 1 73 ? 11.904 5.339 -13.168 1.00 98.19 73 ASP A O 1
ATOM 555 N N . VAL A 1 74 ? 12.247 3.257 -12.393 1.00 98.06 74 VAL A N 1
ATOM 556 C CA . VAL A 1 74 ? 11.172 2.622 -13.177 1.00 98.06 74 VAL A CA 1
ATOM 557 C C . VAL A 1 74 ? 9.800 3.144 -12.758 1.00 98.06 74 VAL A C 1
ATOM 559 O O . VAL A 1 74 ? 9.014 3.537 -13.619 1.00 98.06 74 VAL A O 1
ATOM 562 N N . VAL A 1 75 ? 9.503 3.209 -11.456 1.00 98.06 75 VAL A N 1
ATOM 563 C CA . VAL A 1 75 ? 8.225 3.757 -10.968 1.00 98.06 75 VAL A CA 1
ATOM 564 C C . VAL A 1 75 ? 8.047 5.205 -11.428 1.00 98.06 75 VAL A C 1
ATOM 566 O O . VAL A 1 75 ? 6.989 5.559 -11.955 1.00 98.06 75 VAL A O 1
ATOM 569 N N . LYS A 1 76 ? 9.090 6.033 -11.295 1.00 98.31 76 LYS A N 1
ATOM 570 C CA . LYS A 1 76 ? 9.075 7.428 -11.750 1.00 98.31 76 LYS A CA 1
ATOM 571 C C . LYS A 1 76 ? 8.817 7.515 -13.251 1.00 98.31 76 LYS A C 1
ATOM 573 O O . LYS A 1 76 ? 7.930 8.261 -13.662 1.00 98.31 76 LYS A O 1
ATOM 578 N N . PHE A 1 77 ? 9.540 6.740 -14.053 1.00 98.12 77 PHE A N 1
ATOM 579 C CA . PHE A 1 77 ? 9.359 6.694 -15.501 1.00 98.12 77 PHE A CA 1
ATOM 580 C C . PHE A 1 77 ? 7.922 6.319 -15.887 1.00 98.12 77 PHE A C 1
ATOM 582 O O . PHE A 1 77 ? 7.289 7.039 -16.656 1.00 98.12 77 PHE A O 1
ATOM 589 N N . LEU A 1 78 ? 7.386 5.237 -15.315 1.00 97.62 78 LEU A N 1
ATOM 590 C CA . LEU A 1 78 ? 6.037 4.751 -15.614 1.00 97.62 78 LEU A CA 1
ATOM 591 C C . LEU A 1 78 ? 4.950 5.737 -15.172 1.00 97.62 78 LEU A C 1
ATOM 593 O O . LEU A 1 78 ? 3.925 5.845 -15.838 1.00 97.62 78 LEU A O 1
ATOM 597 N N . SER A 1 79 ? 5.172 6.493 -14.091 1.00 97.25 79 SER A N 1
ATOM 598 C CA . SER A 1 79 ? 4.199 7.484 -13.606 1.00 97.25 79 SER A CA 1
ATOM 599 C C . SER A 1 79 ? 3.992 8.644 -14.583 1.00 97.25 79 SER A C 1
ATOM 601 O O . SER A 1 79 ? 2.928 9.258 -14.597 1.00 97.25 79 SER A O 1
ATOM 603 N N . GLN A 1 80 ? 5.000 8.915 -15.416 1.00 97.38 80 GLN A N 1
ATOM 604 C CA . GLN A 1 80 ? 4.997 9.972 -16.427 1.00 97.38 80 GLN A CA 1
ATOM 605 C C . GLN A 1 80 ? 4.446 9.493 -17.781 1.00 97.38 80 GLN A C 1
ATOM 607 O O . GLN A 1 80 ? 4.223 10.315 -18.670 1.00 97.38 80 GLN A O 1
ATOM 612 N N . GLN A 1 81 ? 4.217 8.184 -17.948 1.00 94.12 81 GLN A N 1
ATOM 613 C CA . GLN A 1 81 ? 3.590 7.622 -19.143 1.00 94.12 81 GLN A CA 1
ATOM 614 C C . GLN A 1 81 ? 2.070 7.821 -19.091 1.00 94.12 81 GLN A C 1
ATOM 616 O O . GLN A 1 81 ? 1.446 7.653 -18.039 1.00 94.12 81 GLN A O 1
ATOM 621 N N . LYS A 1 82 ? 1.489 8.202 -20.234 1.00 76.62 82 LYS A N 1
ATOM 622 C CA . LYS A 1 82 ? 0.055 8.493 -20.369 1.00 76.62 82 LYS A CA 1
ATOM 623 C C . LYS A 1 82 ? -0.800 7.240 -20.484 1.00 76.62 82 LYS A C 1
ATOM 625 O O . LYS A 1 82 ? -0.474 6.326 -21.266 1.00 76.62 82 LYS A O 1
#